Protein AF-A0A7C5I554-F1 (afdb_monomer)

Radius of gyration: 38.63 Å; Cα contacts (8 Å, |Δi|>4): 17; chains: 1; bounding box: 66×20×109 Å

Organism: NCBI:txid2052148

Solvent-accessible surface area (backbone atoms only — not comparable to full-atom values): 5578 Å² total; per-residue (Å²): 105,71,69,54,51,54,51,49,54,52,48,53,60,54,35,66,72,57,35,82,71,84,52,63,44,68,59,52,47,56,52,56,51,49,55,56,47,54,53,50,52,53,51,52,52,53,51,51,53,53,48,65,76,64,63,74,77,79,76,71,79,82,83,84,82,82,76,82,71,81,80,72,68,68,66,63,63,57,54,60,54,56,58,60,66,65,74,74,115

Secondary structure (DSSP, 8-state):
-HHHHHHHHHHHHHHHHHGGGSS-HHHHHHHHHHHHHHHHHHHHHHHHHHHHHH-PPP-----SSS-------THHHHHHHHHHHHTT-

Structure (mmCIF, N/CA/C/O backbone):
data_AF-A0A7C5I554-F1
#
_entry.id   AF-A0A7C5I554-F1
#
loop_
_atom_site.group_PDB
_atom_site.id
_atom_site.type_symbol
_atom_site.label_atom_id
_atom_site.label_alt_id
_atom_site.label_comp_id
_atom_site.label_asym_id
_atom_site.label_entity_id
_atom_site.label_seq_id
_atom_site.pdbx_PDB_ins_code
_atom_site.Cartn_x
_atom_si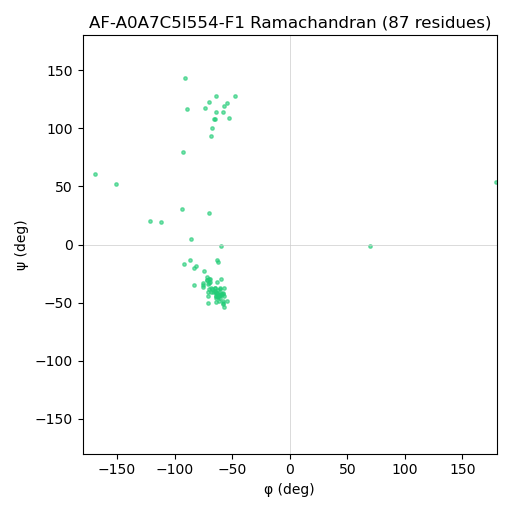te.Cartn_y
_atom_site.Cartn_z
_atom_site.occupancy
_atom_site.B_iso_or_equiv
_atom_site.auth_seq_id
_atom_site.auth_comp_id
_atom_site.auth_asym_id
_atom_site.auth_atom_id
_atom_site.pdbx_PDB_model_num
ATOM 1 N N . TRP A 1 1 ? -0.848 4.833 1.897 1.00 85.31 1 TRP A N 1
ATOM 2 C CA . TRP A 1 1 ? -0.769 5.824 0.805 1.00 85.31 1 TRP A CA 1
ATOM 3 C C . TRP A 1 1 ? 0.568 6.564 0.812 1.00 85.31 1 TRP A C 1
ATOM 5 O O . TRP A 1 1 ? 1.263 6.449 -0.176 1.00 85.31 1 TRP A O 1
ATOM 15 N N . ARG A 1 2 ? 0.999 7.222 1.905 1.00 90.56 2 ARG A N 1
ATOM 16 C CA . ARG A 1 2 ? 2.337 7.854 1.980 1.00 90.56 2 ARG A CA 1
ATOM 17 C C . ARG A 1 2 ? 3.472 6.875 1.659 1.00 90.56 2 ARG A C 1
ATOM 19 O O . ARG A 1 2 ? 4.287 7.149 0.797 1.00 90.56 2 ARG A O 1
ATOM 26 N N . GLU A 1 3 ? 3.444 5.704 2.291 1.00 89.38 3 GLU A N 1
ATOM 27 C CA . GLU A 1 3 ? 4.378 4.605 1.997 1.00 89.38 3 GLU A CA 1
ATOM 28 C C . GLU A 1 3 ? 4.340 4.172 0.524 1.00 89.38 3 GLU A C 1
ATOM 30 O O . GLU A 1 3 ? 5.361 3.893 -0.084 1.00 89.38 3 GLU A O 1
ATOM 35 N N . HIS A 1 4 ? 3.148 4.168 -0.072 1.00 89.62 4 HIS A N 1
ATOM 36 C CA . HIS A 1 4 ? 2.971 3.803 -1.472 1.00 89.62 4 HIS A CA 1
ATOM 37 C C . HIS A 1 4 ? 3.531 4.873 -2.421 1.00 89.62 4 HIS A C 1
ATOM 39 O O . HIS A 1 4 ? 4.086 4.518 -3.450 1.00 89.62 4 HIS A O 1
ATOM 45 N N . LEU A 1 5 ? 3.455 6.162 -2.069 1.00 90.94 5 LEU A N 1
ATOM 46 C CA . LEU A 1 5 ? 4.116 7.221 -2.837 1.00 90.94 5 LEU A CA 1
ATOM 47 C C . LEU A 1 5 ? 5.639 7.064 -2.806 1.00 90.94 5 LEU A C 1
ATOM 49 O O . LEU A 1 5 ? 6.253 7.097 -3.863 1.00 90.94 5 LEU A O 1
ATOM 53 N N . TYR A 1 6 ? 6.224 6.771 -1.639 1.00 93.19 6 TYR A N 1
ATOM 54 C CA . TYR A 1 6 ? 7.655 6.460 -1.553 1.00 93.19 6 TYR A CA 1
ATOM 55 C C . TYR A 1 6 ? 8.033 5.237 -2.399 1.00 93.19 6 TYR A C 1
ATOM 57 O O . TYR A 1 6 ? 9.032 5.262 -3.114 1.00 93.19 6 TYR A O 1
ATOM 65 N N . ALA A 1 7 ? 7.215 4.181 -2.377 1.00 89.81 7 ALA A N 1
ATOM 66 C CA . ALA A 1 7 ? 7.429 3.009 -3.222 1.00 89.81 7 ALA A CA 1
ATOM 67 C C . ALA A 1 7 ? 7.353 3.344 -4.725 1.00 89.81 7 ALA A C 1
ATOM 69 O O . ALA A 1 7 ? 8.155 2.828 -5.500 1.00 89.81 7 ALA A O 1
ATOM 70 N N . LEU A 1 8 ? 6.431 4.221 -5.141 1.00 91.06 8 LEU A N 1
ATOM 71 C CA . LEU A 1 8 ? 6.330 4.693 -6.527 1.00 91.06 8 LEU A CA 1
ATOM 72 C C . LEU A 1 8 ? 7.525 5.558 -6.942 1.00 91.06 8 LEU A C 1
ATOM 74 O O . LEU A 1 8 ? 7.995 5.426 -8.072 1.00 91.06 8 LEU A O 1
ATOM 78 N N . ASP A 1 9 ? 8.036 6.401 -6.046 1.00 90.06 9 ASP A N 1
ATOM 79 C CA . ASP A 1 9 ? 9.228 7.213 -6.297 1.00 90.06 9 ASP A CA 1
ATOM 80 C C . ASP A 1 9 ? 10.467 6.324 -6.503 1.00 90.06 9 ASP A C 1
ATOM 82 O O . ASP A 1 9 ? 11.176 6.467 -7.501 1.00 90.06 9 ASP A O 1
ATOM 86 N N . HIS A 1 10 ? 10.670 5.315 -5.649 1.00 89.12 10 HIS A N 1
ATOM 87 C CA . HIS A 1 10 ? 11.741 4.327 -5.829 1.00 89.12 10 HIS A CA 1
ATOM 88 C C . HIS A 1 10 ? 11.557 3.466 -7.083 1.00 89.12 10 HIS A C 1
ATOM 90 O O . HIS A 1 10 ? 12.520 3.175 -7.797 1.00 89.12 10 HIS A O 1
ATOM 96 N N . LEU A 1 11 ? 10.319 3.064 -7.383 1.00 87.62 11 LEU A N 1
ATOM 97 C CA . LEU A 1 11 ? 9.997 2.322 -8.598 1.00 87.62 11 LEU A CA 1
ATOM 98 C C . LEU A 1 11 ? 10.365 3.134 -9.844 1.00 87.62 11 LEU A C 1
ATOM 100 O O . LEU A 1 11 ? 10.958 2.600 -10.781 1.00 87.62 11 LEU A O 1
ATOM 104 N N . LYS A 1 12 ? 10.043 4.429 -9.845 1.00 85.94 12 LYS A N 1
ATOM 105 C CA . LYS A 1 12 ? 10.380 5.345 -10.930 1.00 85.94 12 LYS A CA 1
ATOM 106 C C . LYS A 1 12 ? 11.892 5.378 -11.157 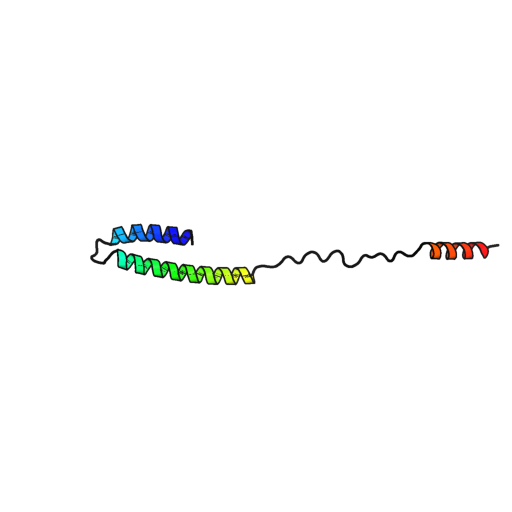1.00 85.94 12 LYS A C 1
ATOM 108 O O . LYS A 1 12 ? 12.325 5.140 -12.281 1.00 85.94 12 LYS A O 1
ATOM 113 N N . GLU A 1 13 ? 12.688 5.577 -10.107 1.00 84.50 13 GLU A N 1
ATOM 114 C CA . GLU A 1 13 ? 14.160 5.546 -10.180 1.00 84.50 13 GLU A CA 1
ATOM 115 C C . GLU A 1 13 ? 14.692 4.201 -10.715 1.00 84.50 13 GLU A C 1
ATOM 117 O O . GLU A 1 13 ? 15.558 4.172 -11.593 1.00 84.50 13 GLU A O 1
ATOM 122 N N . GLY A 1 14 ? 14.123 3.079 -10.261 1.00 81.12 14 GLY A N 1
ATOM 123 C CA . GLY A 1 14 ? 14.530 1.732 -10.670 1.00 81.12 14 GLY A CA 1
ATOM 124 C C . GLY A 1 14 ? 14.148 1.341 -12.104 1.00 81.12 14 GLY A C 1
ATOM 125 O O . GLY A 1 14 ? 14.838 0.526 -12.721 1.00 81.12 14 GLY A O 1
ATOM 126 N N . VAL A 1 15 ? 13.068 1.893 -12.665 1.00 81.50 15 VAL A N 1
ATOM 127 C CA . VAL A 1 15 ? 12.664 1.640 -14.062 1.00 81.50 15 VAL A CA 1
ATOM 128 C C . VAL A 1 15 ? 13.556 2.407 -15.040 1.00 81.50 15 VAL A C 1
ATOM 130 O O . VAL A 1 15 ? 13.936 1.844 -16.066 1.00 81.50 15 VAL A O 1
ATOM 133 N N . TYR A 1 16 ? 13.983 3.630 -14.705 1.00 73.75 16 TYR A N 1
ATOM 134 C CA . TYR A 1 16 ? 14.946 4.376 -15.528 1.00 73.75 16 TYR A CA 1
ATOM 135 C C . TYR A 1 16 ? 16.290 3.645 -15.669 1.00 73.75 16 TYR A C 1
ATOM 137 O O . TYR A 1 16 ? 16.862 3.624 -16.756 1.00 73.75 16 TYR A O 1
ATOM 145 N N . LEU A 1 17 ? 16.759 2.981 -14.607 1.00 73.75 17 LEU A N 1
ATOM 146 C CA . LEU A 1 17 ? 17.981 2.165 -14.632 1.00 73.75 17 LEU A CA 1
ATOM 147 C C . LEU A 1 17 ? 17.833 0.881 -15.474 1.00 73.75 17 LEU A C 1
ATOM 149 O O . LEU A 1 17 ? 18.795 0.442 -16.101 1.00 73.75 17 LEU A O 1
ATOM 153 N N . ARG A 1 18 ? 16.629 0.290 -15.530 1.00 73.44 18 ARG A N 1
ATOM 154 C CA . ARG A 1 18 ? 16.320 -0.940 -16.293 1.00 73.44 18 ARG A CA 1
ATOM 155 C C . ARG A 1 18 ? 15.931 -0.685 -17.760 1.00 73.44 18 ARG A C 1
ATOM 157 O O . ARG A 1 18 ? 15.942 -1.616 -18.565 1.00 73.44 18 ARG A O 1
ATOM 164 N N . ALA A 1 19 ? 15.639 0.564 -18.124 1.00 63.62 19 ALA A N 1
ATOM 165 C CA . ALA A 1 19 ? 15.208 0.987 -19.461 1.00 63.62 19 ALA A CA 1
ATOM 166 C C . ALA A 1 19 ? 16.243 0.751 -20.580 1.00 63.62 19 ALA A C 1
ATOM 168 O O . ALA A 1 19 ? 15.898 0.803 -21.758 1.00 63.62 19 ALA A O 1
ATOM 169 N N . TYR A 1 20 ? 17.500 0.448 -20.241 1.00 61.03 20 TYR A N 1
ATOM 170 C CA . TYR A 1 20 ? 18.539 0.114 -21.223 1.00 61.03 20 TYR A CA 1
ATOM 171 C C . TYR A 1 20 ? 18.232 -1.159 -22.048 1.00 61.03 20 TYR A C 1
ATOM 173 O O . TYR A 1 20 ? 18.857 -1.382 -23.081 1.00 61.03 20 TYR A O 1
ATOM 181 N N . GLY A 1 21 ? 17.267 -1.990 -21.628 1.00 71.12 21 GLY A N 1
ATOM 182 C CA . GLY A 1 21 ? 16.966 -3.307 -22.209 1.00 71.12 21 GLY A CA 1
ATOM 183 C C . GLY A 1 21 ? 15.874 -3.380 -23.291 1.00 71.12 21 GLY A C 1
ATOM 184 O O . GLY A 1 21 ? 15.208 -4.405 -23.376 1.00 71.12 21 GLY A O 1
ATOM 185 N N . GLN A 1 22 ? 15.663 -2.339 -24.107 1.00 70.31 22 GLN A N 1
ATOM 186 C CA . GLN A 1 22 ? 14.712 -2.307 -25.249 1.00 70.31 22 GLN A CA 1
ATOM 187 C C . GLN A 1 22 ? 13.198 -2.305 -24.938 1.00 70.31 22 GLN A C 1
ATOM 189 O O . GLN A 1 22 ? 12.395 -2.219 -25.868 1.00 70.31 22 GLN A O 1
ATOM 194 N N . LYS A 1 23 ? 12.768 -2.364 -23.673 1.00 72.06 23 LYS A N 1
ATOM 195 C CA . LYS A 1 23 ? 11.356 -2.159 -23.299 1.00 72.06 23 LYS A CA 1
ATOM 196 C C . LYS A 1 23 ? 11.080 -0.695 -22.986 1.00 72.06 23 LYS A C 1
ATOM 198 O O . LYS A 1 23 ? 11.909 -0.034 -22.367 1.00 72.06 23 LYS A O 1
ATOM 203 N N . ASP A 1 24 ? 9.894 -0.220 -23.366 1.00 81.38 24 ASP A N 1
ATOM 204 C CA . ASP A 1 24 ? 9.459 1.143 -23.063 1.00 81.38 24 ASP A CA 1
ATOM 205 C C . ASP A 1 24 ? 9.332 1.331 -21.535 1.00 81.38 24 ASP A C 1
ATOM 207 O O . ASP A 1 24 ? 8.473 0.694 -20.905 1.00 81.38 24 ASP A O 1
ATOM 211 N N . PRO A 1 25 ? 10.169 2.185 -20.916 1.00 83.19 25 PRO A N 1
ATOM 212 C CA . PRO A 1 25 ? 10.151 2.406 -19.474 1.00 83.19 25 PRO A CA 1
ATOM 213 C C . PRO A 1 25 ? 8.806 2.929 -18.973 1.00 83.19 25 PRO A C 1
ATOM 215 O O . PRO A 1 25 ? 8.410 2.633 -17.847 1.00 83.19 25 PRO A O 1
ATOM 218 N N . LEU A 1 26 ? 8.065 3.672 -19.798 1.00 83.00 26 LEU A N 1
ATOM 219 C CA . LEU A 1 26 ? 6.771 4.217 -19.405 1.00 83.00 26 LEU A CA 1
ATOM 220 C C . LEU A 1 26 ? 5.727 3.106 -19.223 1.00 83.00 26 LEU A C 1
ATOM 222 O O . LEU A 1 26 ? 4.897 3.164 -18.311 1.00 83.00 26 LEU A O 1
ATOM 226 N N . VAL A 1 27 ? 5.783 2.079 -20.074 1.00 86.44 27 VAL A N 1
ATOM 227 C CA . VAL A 1 27 ? 4.854 0.942 -20.044 1.00 86.44 27 VAL A CA 1
ATOM 228 C C . VAL A 1 27 ? 5.117 0.059 -18.828 1.00 86.44 27 VAL A C 1
ATOM 230 O O . VAL A 1 27 ? 4.171 -0.313 -18.13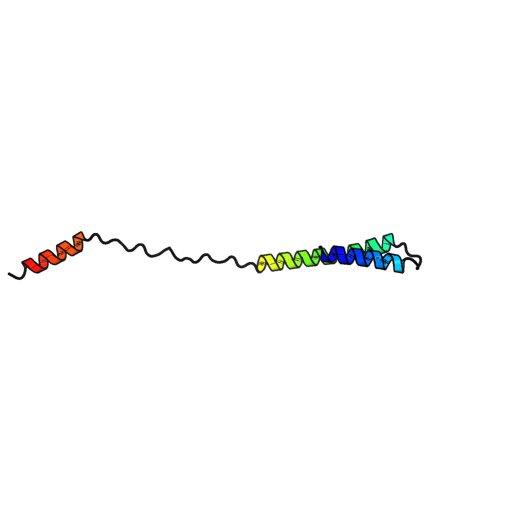2 1.00 86.44 27 VAL A O 1
ATOM 233 N N . GLU A 1 28 ? 6.384 -0.241 -18.534 1.00 84.81 28 GLU A N 1
ATOM 234 C CA . GLU A 1 28 ? 6.747 -1.060 -17.371 1.00 84.81 28 GLU A CA 1
ATOM 235 C C . GLU A 1 28 ? 6.452 -0.313 -16.063 1.00 84.81 28 GLU A C 1
ATOM 237 O O . GLU A 1 28 ? 5.849 -0.885 -15.158 1.00 84.81 28 GLU A O 1
ATOM 242 N N . TYR A 1 29 ? 6.738 0.996 -16.001 1.00 89.25 29 TYR A N 1
ATOM 243 C CA . TYR A 1 29 ? 6.343 1.822 -14.859 1.00 89.25 29 TYR A CA 1
ATOM 244 C C . TYR A 1 29 ? 4.832 1.781 -14.637 1.00 89.25 29 TYR A C 1
ATOM 246 O O . TYR A 1 29 ? 4.383 1.536 -13.520 1.00 89.25 29 TYR A O 1
ATOM 254 N N . LYS A 1 30 ? 4.021 1.978 -15.685 1.00 88.31 30 LYS A N 1
ATOM 255 C CA . LYS A 1 30 ? 2.556 1.937 -15.566 1.00 88.31 30 LYS A CA 1
ATOM 256 C C . LYS A 1 30 ? 2.059 0.571 -15.081 1.00 88.31 30 LYS A C 1
ATOM 258 O O . LYS A 1 30 ? 1.121 0.508 -14.293 1.00 88.31 30 LYS A O 1
ATOM 263 N N . LYS A 1 31 ? 2.681 -0.514 -15.541 1.00 90.00 31 LYS A N 1
ATOM 264 C CA . LYS A 1 31 ? 2.308 -1.878 -15.161 1.00 90.00 31 LYS A CA 1
ATOM 265 C C . LYS A 1 31 ? 2.677 -2.192 -13.708 1.00 90.00 31 LYS A C 1
ATOM 267 O O . LYS A 1 31 ? 1.817 -2.649 -12.959 1.00 90.00 31 LYS A O 1
ATOM 272 N N . GLU A 1 32 ? 3.919 -1.926 -13.305 1.00 88.50 32 GLU A N 1
ATOM 273 C CA . GLU A 1 32 ? 4.395 -2.166 -11.935 1.00 88.50 32 GLU A CA 1
ATOM 274 C C . GLU A 1 32 ? 3.681 -1.233 -10.929 1.00 88.50 32 GLU A C 1
ATOM 276 O O . GLU A 1 32 ? 3.241 -1.683 -9.872 1.00 88.50 32 GLU A O 1
ATOM 281 N N . SER A 1 33 ? 3.462 0.042 -11.278 1.00 89.81 33 SER A N 1
ATOM 282 C CA . SER A 1 33 ? 2.740 1.001 -10.419 1.00 89.81 33 SER A CA 1
ATOM 283 C C . SE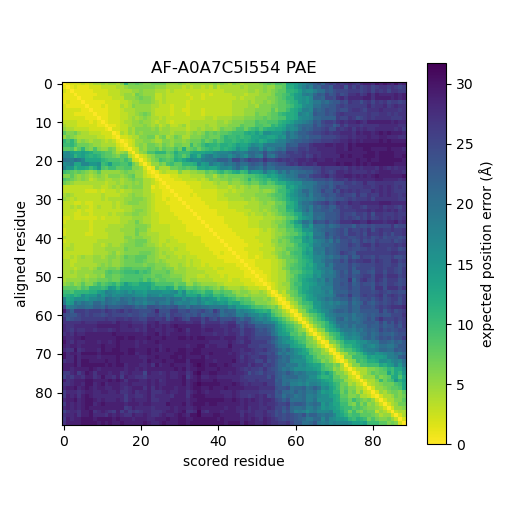R A 1 33 ? 1.275 0.622 -10.207 1.00 89.81 33 SER A C 1
ATOM 285 O O . SER A 1 33 ? 0.762 0.763 -9.096 1.00 89.81 33 SER A O 1
ATOM 287 N N . TYR A 1 34 ? 0.609 0.092 -11.237 1.00 92.56 34 TYR A N 1
ATOM 288 C CA . TYR A 1 34 ? -0.756 -0.408 -11.110 1.00 92.56 34 TYR A CA 1
ATOM 289 C C . TYR A 1 34 ? -0.842 -1.602 -10.151 1.00 92.56 34 TYR A C 1
ATOM 291 O O . TYR A 1 34 ? -1.736 -1.637 -9.311 1.00 92.56 34 TYR A O 1
ATOM 299 N N . ALA A 1 35 ? 0.109 -2.540 -10.216 1.00 92.50 35 ALA A N 1
ATOM 300 C CA . ALA A 1 35 ? 0.142 -3.679 -9.297 1.00 92.50 35 ALA A CA 1
ATOM 301 C C . ALA A 1 35 ? 0.301 -3.235 -7.831 1.00 92.50 35 ALA A C 1
ATOM 303 O O . ALA A 1 35 ? -0.434 -3.694 -6.959 1.00 92.50 35 ALA A O 1
ATOM 304 N N . LEU A 1 36 ? 1.201 -2.280 -7.563 1.00 92.00 36 LEU A N 1
ATOM 305 C CA . LEU A 1 36 ? 1.370 -1.704 -6.223 1.00 92.00 36 LEU A CA 1
ATOM 306 C C . LEU A 1 36 ? 0.111 -0.972 -5.735 1.00 92.00 36 LEU A C 1
ATOM 308 O O . LEU A 1 36 ? -0.146 -0.894 -4.531 1.00 92.00 36 LEU A O 1
ATOM 312 N N . PHE A 1 37 ? -0.644 -0.368 -6.654 1.00 92.19 37 PHE A N 1
ATOM 313 C CA . PHE A 1 37 ? -1.875 0.338 -6.321 1.00 92.19 37 PHE A CA 1
ATOM 314 C C . PHE A 1 37 ? -2.987 -0.635 -5.921 1.00 92.19 37 PHE A C 1
ATOM 316 O O . PHE A 1 37 ? -3.688 -0.383 -4.941 1.00 92.19 37 PHE A O 1
ATOM 323 N N . ASP A 1 38 ? -3.110 -1.759 -6.624 1.00 94.88 38 ASP A N 1
ATOM 324 C CA . ASP A 1 38 ? -4.082 -2.805 -6.294 1.00 94.88 38 ASP A CA 1
ATOM 325 C C . ASP A 1 38 ? -3.810 -3.398 -4.898 1.00 94.88 38 ASP A C 1
ATOM 327 O O . ASP A 1 38 ? -4.700 -3.460 -4.048 1.00 94.88 38 ASP A O 1
ATOM 331 N N . GLU A 1 39 ? -2.537 -3.673 -4.587 1.00 93.94 39 GLU A N 1
ATOM 332 C CA . GLU A 1 39 ? -2.116 -4.114 -3.250 1.00 93.94 39 GLU A CA 1
ATOM 333 C C . GLU A 1 39 ? -2.465 -3.081 -2.161 1.00 93.94 39 GLU A C 1
ATOM 335 O O . GLU A 1 39 ? -2.946 -3.425 -1.073 1.00 93.94 39 GLU A O 1
ATOM 340 N N . LEU A 1 40 ? -2.259 -1.788 -2.442 1.00 93.69 40 LEU A N 1
ATOM 341 C CA . LEU A 1 40 ? -2.631 -0.719 -1.519 1.00 93.69 40 LEU A CA 1
ATOM 342 C C . LEU A 1 40 ? -4.143 -0.715 -1.247 1.00 93.69 40 LEU A C 1
ATOM 344 O O . LEU A 1 40 ? -4.545 -0.539 -0.091 1.00 93.69 40 LEU A O 1
ATOM 348 N N . LEU A 1 41 ? -4.972 -0.875 -2.281 1.00 94.56 41 LEU A N 1
ATOM 349 C CA . LEU A 1 41 ? -6.428 -0.903 -2.138 1.00 94.56 41 LEU A CA 1
ATOM 350 C C . LEU A 1 41 ? -6.880 -2.071 -1.263 1.00 94.56 41 LEU A C 1
ATOM 352 O O . LEU A 1 41 ? -7.685 -1.874 -0.345 1.00 94.56 41 LEU A O 1
ATOM 356 N N . ASP A 1 42 ? -6.324 -3.259 -1.486 1.00 94.81 42 ASP A N 1
ATOM 357 C CA . ASP A 1 42 ? -6.634 -4.439 -0.684 1.00 94.81 42 ASP A CA 1
ATOM 358 C C . ASP A 1 42 ? -6.214 -4.264 0.777 1.00 94.81 42 ASP A C 1
ATOM 360 O O . ASP A 1 42 ? -6.981 -4.569 1.699 1.00 94.81 42 ASP A O 1
ATOM 364 N N . ARG A 1 43 ? -5.039 -3.675 1.020 1.00 93.88 43 ARG A N 1
ATOM 365 C CA . ARG A 1 43 ? -4.576 -3.358 2.375 1.00 93.88 43 ARG A CA 1
ATOM 366 C C . ARG A 1 43 ? -5.515 -2.388 3.088 1.00 93.88 43 ARG A C 1
ATOM 368 O O . ARG A 1 43 ? -5.878 -2.635 4.238 1.00 93.88 43 ARG A O 1
ATOM 375 N N . ILE A 1 44 ? -5.934 -1.311 2.419 1.00 93.69 44 ILE A N 1
ATOM 376 C CA . ILE A 1 44 ? -6.857 -0.317 2.990 1.00 93.69 44 ILE A CA 1
ATOM 377 C C . ILE A 1 44 ? -8.215 -0.952 3.293 1.00 93.69 44 ILE A C 1
ATOM 379 O O . ILE A 1 44 ? -8.780 -0.692 4.360 1.00 93.69 44 ILE A O 1
ATOM 383 N N . ARG A 1 45 ? -8.733 -1.799 2.394 1.00 93.00 45 ARG A N 1
ATOM 384 C CA . ARG A 1 45 ? -9.995 -2.521 2.604 1.00 93.00 45 ARG A CA 1
ATOM 385 C C . ARG A 1 45 ? -9.917 -3.374 3.869 1.00 93.00 45 ARG A C 1
ATOM 387 O O . ARG A 1 45 ? -10.759 -3.233 4.757 1.00 93.00 45 ARG A O 1
ATOM 394 N N . ASN A 1 46 ? -8.873 -4.191 3.985 1.00 93.62 46 ASN A N 1
ATOM 395 C CA . ASN A 1 46 ? -8.673 -5.082 5.125 1.00 93.62 46 ASN A CA 1
ATOM 396 C C . ASN A 1 46 ? -8.475 -4.309 6.436 1.00 93.62 46 ASN A C 1
ATOM 398 O O . ASN A 1 46 ? -9.094 -4.633 7.449 1.00 93.62 46 ASN A O 1
ATOM 402 N N . GLU A 1 47 ? -7.659 -3.255 6.424 1.00 92.00 47 GLU A N 1
ATOM 403 C CA . GLU A 1 47 ? -7.404 -2.435 7.609 1.00 92.00 47 GLU A CA 1
ATOM 404 C C . GLU A 1 47 ? -8.664 -1.694 8.075 1.00 92.00 47 GLU A C 1
ATOM 406 O O . GLU A 1 47 ? -8.937 -1.638 9.275 1.00 92.00 47 GLU A O 1
ATOM 411 N N . THR A 1 48 ? -9.459 -1.163 7.143 1.00 92.25 48 THR A N 1
ATOM 412 C CA . THR A 1 48 ? -10.727 -0.488 7.453 1.00 92.25 48 THR A CA 1
ATOM 413 C C . THR A 1 48 ? -11.707 -1.445 8.117 1.00 92.25 48 THR A C 1
ATOM 415 O O . THR A 1 48 ? -12.237 -1.127 9.181 1.00 92.25 48 THR A O 1
ATOM 418 N N . ILE A 1 49 ? -11.897 -2.636 7.541 1.00 93.56 49 ILE A N 1
ATOM 419 C CA . ILE A 1 49 ? -12.762 -3.680 8.104 1.00 93.56 49 ILE A CA 1
ATOM 420 C C . ILE A 1 49 ? -12.297 -4.022 9.524 1.00 93.56 49 ILE A C 1
ATOM 422 O O . ILE A 1 49 ? -13.063 -3.893 10.478 1.00 93.56 49 ILE A O 1
ATOM 426 N N . MET A 1 50 ? -11.018 -4.365 9.693 1.00 92.06 50 MET A N 1
ATOM 427 C CA . MET A 1 50 ? -10.460 -4.724 11.000 1.00 92.06 50 MET A CA 1
ATOM 428 C C . MET A 1 50 ? -10.625 -3.608 12.035 1.00 92.06 50 MET A C 1
ATOM 430 O O . MET A 1 50 ? -10.975 -3.884 13.181 1.00 92.06 50 MET A O 1
ATOM 434 N N . LYS A 1 51 ? -10.409 -2.344 11.652 1.00 90.31 51 LYS A N 1
ATOM 435 C CA . LYS A 1 51 ? -10.607 -1.197 12.547 1.00 90.31 51 LYS A CA 1
ATOM 436 C C . LYS A 1 51 ? -12.062 -1.057 12.967 1.00 90.31 51 LYS A C 1
ATOM 438 O O . LYS A 1 51 ? -12.313 -0.960 14.163 1.00 90.31 51 LYS A O 1
ATOM 443 N N . VAL A 1 52 ? -13.007 -1.094 12.029 1.00 90.12 52 VAL A N 1
ATOM 444 C CA . VAL A 1 52 ? -14.441 -0.965 12.340 1.00 90.12 52 VAL A CA 1
ATOM 445 C C . VAL A 1 52 ? -14.884 -2.042 13.331 1.00 90.12 52 VAL A C 1
ATOM 447 O O . VAL A 1 52 ? -15.540 -1.723 14.319 1.00 90.12 52 VAL A O 1
ATOM 450 N N . PHE A 1 53 ? -14.463 -3.293 13.131 1.00 89.25 53 PHE A N 1
ATOM 451 C CA . PHE A 1 53 ? -14.823 -4.394 14.029 1.00 89.25 53 PHE A CA 1
ATOM 452 C C . PHE A 1 53 ? -14.078 -4.381 15.374 1.00 89.25 53 PHE A C 1
ATOM 454 O O . PHE A 1 53 ? -14.563 -4.956 16.347 1.00 89.25 53 PHE A O 1
ATOM 461 N N . ARG A 1 54 ? -12.909 -3.736 15.460 1.00 89.19 54 ARG A N 1
ATOM 462 C CA . ARG A 1 54 ? -12.092 -3.687 16.683 1.00 89.19 54 ARG A CA 1
ATOM 463 C C . ARG A 1 54 ? -12.384 -2.477 17.572 1.00 89.19 54 ARG A C 1
ATOM 465 O O . ARG A 1 54 ? -11.996 -2.492 18.741 1.00 89.19 54 ARG A O 1
ATOM 472 N N . VAL A 1 55 ? -13.046 -1.438 17.061 1.00 88.62 55 VAL A N 1
ATOM 473 C CA . VAL A 1 55 ? -13.422 -0.267 17.866 1.00 88.62 55 VAL A CA 1
ATOM 474 C C . VAL A 1 55 ? -14.436 -0.685 18.932 1.00 88.62 55 VAL A C 1
ATOM 476 O O . VAL A 1 55 ? -15.602 -0.949 18.653 1.00 88.62 55 VAL A O 1
ATOM 479 N N . GLN A 1 56 ? -13.990 -0.718 20.188 1.00 80.75 56 GLN A N 1
ATOM 480 C CA . GLN A 1 56 ? -14.876 -0.831 21.340 1.00 80.75 56 GLN A CA 1
ATOM 481 C C . GLN A 1 56 ? -15.282 0.574 21.778 1.00 80.75 56 GLN A C 1
ATOM 483 O O . GLN A 1 56 ? -14.439 1.371 22.190 1.00 80.75 56 GLN A O 1
ATOM 488 N N . VAL A 1 57 ? -16.576 0.882 21.697 1.00 82.00 57 VAL A N 1
ATOM 489 C CA . VAL A 1 57 ? -17.110 2.129 22.251 1.00 82.00 57 VAL A CA 1
ATOM 490 C C . VAL A 1 57 ? -17.050 2.024 23.777 1.00 82.00 57 VAL A C 1
ATOM 492 O O . VAL A 1 57 ? -17.635 1.085 24.333 1.00 82.00 57 VAL A O 1
ATOM 495 N N . PRO A 1 58 ? -16.369 2.950 24.479 1.00 80.25 58 PRO A N 1
ATOM 496 C CA . PRO A 1 58 ? -16.354 2.949 25.932 1.00 80.25 58 PRO A CA 1
ATOM 497 C C . PRO A 1 58 ? -17.794 3.021 26.439 1.00 80.25 58 PRO A C 1
ATOM 499 O O . PRO A 1 58 ? -18.519 3.976 26.150 1.00 80.25 58 PRO A O 1
ATOM 502 N N . LYS A 1 59 ? -18.231 2.009 27.195 1.00 74.94 59 LYS A N 1
ATOM 503 C CA . LYS A 1 59 ? -19.489 2.111 27.935 1.00 74.94 59 LYS A CA 1
ATOM 504 C C . LYS A 1 59 ? -19.283 3.204 28.971 1.00 74.94 59 LYS A C 1
ATOM 506 O O . LYS A 1 59 ? -18.544 3.000 29.932 1.00 74.94 59 LYS A O 1
ATOM 511 N N . LEU A 1 60 ? -19.916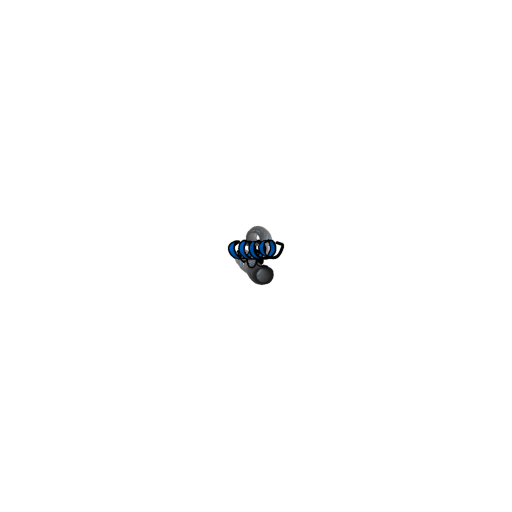 4.357 28.753 1.00 74.06 60 LEU A N 1
ATOM 512 C CA . LEU A 1 60 ? -19.974 5.425 29.744 1.00 74.06 60 LEU A CA 1
ATOM 513 C C . LEU A 1 60 ? -20.360 4.784 31.089 1.00 74.06 60 LEU A C 1
ATOM 515 O O . LEU A 1 60 ? -21.322 4.000 31.112 1.00 74.06 60 LEU A O 1
ATOM 519 N N . PRO A 1 61 ? -19.615 5.022 32.185 1.00 69.94 61 PRO A N 1
ATOM 520 C CA . PRO A 1 61 ? -19.927 4.393 33.456 1.00 69.94 61 PRO A CA 1
ATOM 521 C C . PRO A 1 61 ? -21.381 4.700 33.806 1.00 69.94 61 PRO A C 1
ATOM 523 O O . PRO A 1 61 ? -21.790 5.854 33.904 1.00 69.94 61 PRO A O 1
ATOM 526 N N . ARG A 1 62 ? -22.185 3.647 33.986 1.00 66.31 62 ARG A N 1
ATOM 527 C CA . ARG A 1 62 ? -23.626 3.713 34.293 1.00 66.31 62 ARG A CA 1
ATOM 528 C C . ARG A 1 62 ? -23.902 4.230 35.717 1.00 66.31 62 ARG A C 1
ATOM 530 O O . ARG A 1 62 ? -24.907 3.881 36.335 1.00 66.31 62 ARG A O 1
ATOM 537 N N . GLN A 1 63 ? -23.005 5.034 36.273 1.00 64.81 63 GLN A N 1
ATOM 538 C CA . GLN A 1 63 ? -23.065 5.528 37.637 1.00 64.81 63 GLN A CA 1
ATOM 539 C C . GLN A 1 63 ? -23.770 6.881 37.669 1.00 64.81 63 GLN A C 1
ATOM 541 O O . GLN A 1 63 ? -23.126 7.916 37.710 1.00 64.81 63 GLN A O 1
ATOM 546 N N . MET A 1 64 ? -25.106 6.842 37.623 1.00 57.84 64 MET A N 1
ATOM 547 C CA . MET A 1 64 ? -26.017 7.754 38.343 1.00 57.84 64 MET A CA 1
ATOM 548 C C . MET A 1 64 ? -27.482 7.408 38.018 1.00 57.84 64 MET A C 1
ATOM 550 O O . MET A 1 64 ? -28.266 8.243 37.581 1.00 57.84 64 MET A O 1
ATOM 554 N N . ARG A 1 65 ? -27.888 6.142 38.202 1.00 55.69 65 ARG A N 1
ATOM 555 C CA . ARG A 1 65 ? -29.304 5.747 38.035 1.00 55.69 65 ARG A CA 1
ATOM 556 C C . ARG A 1 65 ? -29.956 5.118 39.263 1.00 55.69 65 ARG A C 1
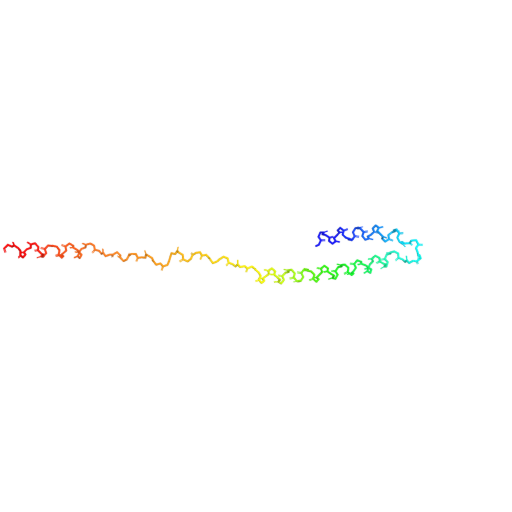ATOM 558 O O . ARG A 1 65 ? -30.986 4.472 39.137 1.00 55.69 65 ARG A O 1
ATOM 565 N N . GLY A 1 66 ? -29.402 5.325 40.455 1.00 61.22 66 GLY A N 1
ATOM 566 C CA . GLY A 1 66 ? -29.982 4.714 41.650 1.00 61.22 66 GLY A CA 1
ATOM 567 C C . GLY A 1 66 ? -29.423 5.223 42.965 1.00 61.22 66 GLY A C 1
ATOM 568 O O . GLY A 1 66 ? -28.873 4.445 43.733 1.00 61.22 66 GLY A O 1
ATOM 569 N N . ARG A 1 67 ? -29.565 6.519 43.251 1.00 55.75 67 ARG A N 1
ATOM 570 C CA . ARG A 1 67 ? -29.591 6.979 44.648 1.00 55.75 67 ARG A CA 1
ATOM 571 C C . ARG A 1 67 ? -30.430 8.239 44.809 1.00 55.75 67 ARG A C 1
ATOM 573 O O . ARG A 1 67 ? -29.997 9.208 45.419 1.00 55.75 67 ARG A O 1
ATOM 580 N N . VAL A 1 68 ? -31.663 8.208 44.310 1.00 61.41 68 VAL A N 1
ATOM 581 C CA . VAL A 1 68 ? -32.698 9.037 44.933 1.00 61.41 68 VAL A CA 1
ATOM 582 C C . VAL A 1 68 ? -32.926 8.408 46.306 1.00 61.41 68 VAL A C 1
ATOM 584 O O . VAL A 1 68 ? -33.621 7.403 46.435 1.00 61.41 68 VAL A O 1
ATOM 587 N N . LYS A 1 69 ? -32.231 8.910 47.335 1.00 61.69 69 LYS A N 1
ATOM 588 C CA 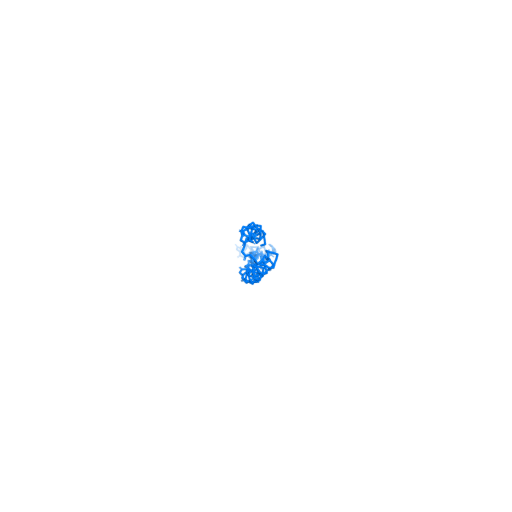. LYS A 1 69 ? -32.645 8.651 48.715 1.00 61.69 69 LYS A CA 1
ATOM 589 C C . LYS A 1 69 ? -34.069 9.187 48.792 1.00 61.69 69 LYS A C 1
ATOM 591 O O . LYS A 1 69 ? -34.259 10.387 48.619 1.00 61.69 69 LYS A O 1
ATOM 596 N N . ALA A 1 70 ? -35.045 8.306 48.993 1.00 61.66 70 ALA A N 1
ATOM 597 C CA . ALA A 1 70 ? -36.389 8.726 49.348 1.00 61.66 70 ALA A CA 1
ATOM 598 C C . ALA A 1 70 ? -36.260 9.647 50.567 1.00 61.66 70 ALA A C 1
ATOM 600 O O . ALA A 1 70 ? -35.862 9.205 51.648 1.00 61.66 70 ALA A O 1
ATOM 601 N N . PHE A 1 71 ? -36.486 10.942 50.360 1.00 66.12 71 PHE A N 1
ATOM 602 C CA . PHE A 1 71 ? -36.553 11.912 51.436 1.00 66.12 71 PHE A CA 1
ATOM 603 C C . PHE A 1 71 ? -37.803 11.567 52.238 1.00 66.12 71 PHE A C 1
ATOM 605 O O . PHE A 1 71 ? -38.920 11.843 51.808 1.00 66.12 71 PHE A O 1
ATOM 612 N N . LYS A 1 72 ? -37.622 10.878 53.366 1.00 61.31 72 LYS A N 1
ATOM 613 C CA . LYS A 1 72 ? -38.692 10.715 54.345 1.00 61.31 72 LYS A CA 1
ATOM 614 C C . LYS A 1 72 ? -38.852 12.067 55.049 1.00 61.31 72 LYS A C 1
ATOM 616 O O . LYS A 1 72 ? -37.881 12.507 55.667 1.00 61.31 72 LYS A O 1
ATOM 621 N N . PRO A 1 73 ? -40.008 12.747 54.949 1.00 58.38 73 PRO A N 1
ATOM 622 C CA . PRO A 1 73 ? -40.221 13.984 55.680 1.00 58.38 73 PRO A CA 1
ATOM 623 C C . PRO A 1 73 ? -40.191 13.686 57.183 1.00 58.38 73 PRO A C 1
ATOM 625 O O . PRO A 1 73 ? -40.891 12.810 57.687 1.00 58.38 73 PRO A O 1
ATOM 628 N N . SER A 1 74 ? -39.368 14.440 57.902 1.00 62.62 74 SER A N 1
ATOM 629 C CA . SER A 1 74 ? -39.055 14.329 59.334 1.00 62.62 74 SER A CA 1
ATOM 630 C C . SER A 1 74 ? -40.257 14.480 60.285 1.00 62.62 74 SER A C 1
ATOM 632 O O . SER A 1 74 ? -40.112 14.323 61.497 1.00 62.62 74 SER A O 1
ATOM 634 N N . VAL A 1 75 ? -41.460 14.722 59.758 1.00 61.91 75 VAL A N 1
ATOM 635 C CA . VAL A 1 75 ? -42.704 14.843 60.533 1.00 61.91 75 VAL A CA 1
ATOM 636 C C . VAL A 1 75 ? -43.142 13.490 61.113 1.00 61.91 75 VAL A C 1
ATOM 638 O O . VAL A 1 75 ? -43.643 13.435 62.235 1.00 61.91 75 VAL A O 1
ATOM 641 N N . GLU A 1 76 ? -42.878 12.385 60.409 1.00 57.28 76 GLU A N 1
ATOM 642 C CA . GLU A 1 76 ? -43.300 11.044 60.841 1.00 57.28 76 GLU A CA 1
ATOM 643 C C . GLU A 1 76 ? -42.439 10.499 61.999 1.00 57.28 76 GLU A C 1
ATOM 645 O O . GLU A 1 76 ? -42.949 9.857 62.919 1.00 57.28 76 GLU A O 1
ATOM 650 N N . GLN A 1 77 ? -41.144 10.845 62.032 1.00 57.84 77 GLN A N 1
ATOM 651 C CA . GLN A 1 77 ? -40.256 10.519 63.158 1.00 57.84 77 GLN A CA 1
ATOM 652 C C . GLN A 1 77 ? -40.593 11.331 64.418 1.00 57.84 77 GLN A C 1
ATOM 654 O O . GLN A 1 77 ? -40.611 10.775 65.515 1.00 57.84 77 GLN A O 1
ATOM 659 N N . ALA A 1 78 ? -40.953 12.610 64.271 1.00 58.50 78 ALA A N 1
ATOM 660 C CA . ALA A 1 78 ? -41.302 13.465 65.407 1.00 58.50 78 ALA A CA 1
ATOM 661 C C . ALA A 1 78 ? -42.640 13.079 66.075 1.00 58.50 78 ALA A C 1
ATOM 663 O O . ALA A 1 78 ? -42.808 13.260 67.285 1.00 58.50 78 ALA A O 1
ATOM 664 N N . MET A 1 79 ? -43.599 12.527 65.320 1.00 57.25 79 MET A N 1
ATOM 665 C CA . MET A 1 79 ? -44.875 12.057 65.879 1.00 57.25 79 MET A CA 1
ATOM 666 C C . MET A 1 79 ? -44.744 10.724 66.635 1.00 57.25 79 MET A C 1
ATOM 668 O O . MET A 1 79 ? -45.399 10.536 67.663 1.00 57.25 79 MET A O 1
ATOM 672 N N . GLY A 1 80 ? -43.864 9.823 66.184 1.00 58.84 80 GLY A N 1
ATOM 673 C CA . GLY A 1 80 ? -43.629 8.529 66.838 1.00 58.84 80 GLY A CA 1
ATOM 674 C C . GLY A 1 80 ? -42.925 8.627 68.198 1.00 58.84 80 GLY A C 1
ATOM 675 O O . GLY A 1 80 ? -43.164 7.797 69.079 1.00 58.84 80 GLY A O 1
ATOM 676 N N . GLU A 1 81 ? -42.091 9.649 68.401 1.00 59.28 81 GLU A N 1
ATOM 677 C CA . GLU A 1 81 ? -41.366 9.867 69.661 1.00 59.28 81 GLU A CA 1
ATOM 678 C C . GLU A 1 81 ? -42.213 10.587 70.722 1.00 59.28 81 GLU A C 1
ATOM 680 O O . GLU A 1 81 ? -42.153 10.235 71.903 1.00 59.28 81 GLU A O 1
ATOM 685 N N . ARG A 1 82 ? -43.091 11.519 70.321 1.00 57.25 82 ARG A N 1
ATOM 686 C CA . ARG A 1 82 ? -44.003 12.211 71.255 1.00 57.25 82 ARG A CA 1
ATOM 687 C C . ARG A 1 82 ? -45.016 11.268 71.908 1.00 57.25 82 ARG A C 1
ATOM 689 O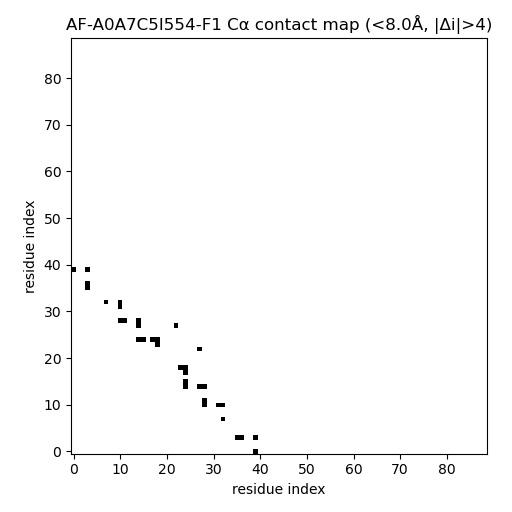 O . ARG A 1 82 ? -45.295 11.409 73.096 1.00 57.25 82 ARG A O 1
ATOM 696 N N . ASN A 1 83 ? -45.520 10.277 71.172 1.00 58.22 83 ASN A N 1
ATOM 697 C CA . ASN A 1 83 ? -46.507 9.322 71.693 1.00 58.22 83 ASN A CA 1
ATOM 698 C C . ASN A 1 83 ? -45.890 8.329 72.705 1.00 58.22 83 ASN A C 1
ATOM 700 O O . ASN A 1 83 ? -46.531 7.915 73.670 1.00 58.22 83 ASN A O 1
ATOM 704 N N . LYS A 1 84 ? -44.601 7.993 72.555 1.00 59.56 84 LYS A N 1
ATOM 705 C CA . LYS A 1 84 ? -43.895 7.115 73.506 1.00 59.56 84 LYS A CA 1
ATOM 706 C C . LYS A 1 84 ? -43.606 7.791 74.850 1.00 59.56 84 LYS A C 1
ATOM 708 O O . LYS A 1 84 ? -43.627 7.111 75.871 1.00 59.56 84 LYS A O 1
ATOM 713 N N . ASN A 1 85 ? -43.407 9.111 74.870 1.00 59.00 85 ASN A N 1
ATOM 714 C CA . ASN A 1 85 ? -43.156 9.860 76.107 1.00 59.00 85 ASN A CA 1
ATOM 715 C C . ASN A 1 85 ? -4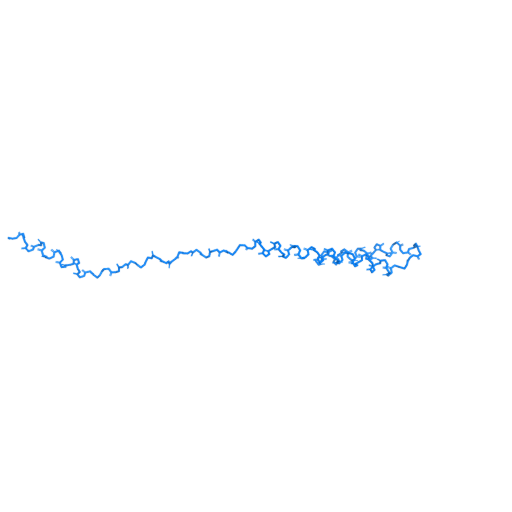4.422 10.202 76.908 1.00 59.00 85 ASN A C 1
ATOM 717 O O . ASN A 1 85 ? -44.317 10.473 78.100 1.00 59.00 85 ASN A O 1
ATOM 721 N N . GLN A 1 86 ? -45.613 10.150 76.303 1.00 56.28 86 GLN A N 1
ATOM 722 C CA . GLN A 1 86 ? -46.876 10.365 77.026 1.00 56.28 86 GLN A CA 1
ATOM 723 C C . GLN A 1 86 ? -47.394 9.112 77.749 1.00 56.28 86 GLN A C 1
ATOM 725 O O . GLN A 1 86 ? -48.151 9.236 78.702 1.00 56.28 86 GLN A O 1
ATOM 730 N N . ARG A 1 87 ? -46.955 7.910 77.355 1.00 52.50 87 ARG A N 1
ATOM 731 C CA . ARG A 1 87 ? -47.370 6.632 77.970 1.00 52.50 87 ARG A CA 1
ATOM 732 C C . ARG A 1 87 ? -46.556 6.216 79.207 1.00 52.50 87 ARG A C 1
ATOM 734 O O . ARG A 1 87 ? -46.737 5.109 79.698 1.00 52.50 87 ARG A O 1
ATOM 741 N N . LYS A 1 88 ? -45.636 7.065 79.681 1.00 55.19 88 LYS A N 1
ATOM 742 C CA . LYS A 1 88 ? -44.732 6.791 80.818 1.00 55.19 88 LYS A CA 1
ATOM 743 C C . LYS A 1 88 ? -45.005 7.651 82.067 1.00 55.19 88 LYS A C 1
ATOM 745 O O . LYS A 1 88 ? -44.117 7.781 82.905 1.00 55.19 88 LYS A O 1
ATOM 750 N N . ARG A 1 89 ? -46.198 8.238 82.191 1.00 44.19 89 ARG A N 1
ATOM 751 C CA . ARG A 1 89 ? -46.675 8.886 83.423 1.00 44.19 89 ARG A CA 1
ATOM 752 C C . ARG A 1 89 ? -47.820 8.099 84.030 1.00 44.19 89 ARG A C 1
ATOM 754 O O . ARG A 1 89 ? -48.619 7.568 83.230 1.00 44.19 89 ARG A O 1
#

pLDDT: mean 77.37, std 14.48, range [44.19, 94.88]

Sequence (89 aa):
WREHLYALDHLKEGVYLRAYGQKDPLVEYKKESYALFDELLDRIRNETIMKVFRVQVPKLPRQMRGRVKAFKPSVEQAMGERNKNQRKR

Mean predicted aligned error: 15.49 Å

InterPro domains:
  IPR011116 SecA Wing/Scaffold [PF07516] (1-56)
  IPR036266 SecA, Wing/Scaffold superfamily [SSF81886] (1-59)

Foldseek 3Di:
DVVLVVVLVVLLVVLVVVVVPPDDSVVVSVVVSVVSVVVVVVVCVVVVVVVVVPDDDPPDPPPDDDPPPPPDPCPVVVVVVVVVVVVPD